Protein AF-A0A915Z6F0-F1 (afdb_monomer_lite)

pLDDT: mean 72.05, std 18.36, range [32.47, 94.12]

Secondary structure (DSSP, 8-state):
-----PPPHHHHHHHHHHHHHHHTTTTIIIIIIHHHHHHHHTT----HHHHHHHHS-----TTS-TT---GGG--TT--SHHHHHHHHHHHHHHHHHHHHHHHHHHHHHHHHHHHHHTT-------PPPPPPPPPTT-PPP---HHHHHHHHHHHHHHHHHHHHHHHHHHHT-

Foldseek 3Di:
DDPPPPDDPVRVVVVVLVVLLVVLCVCVVPPQCVVLVVCVVVVHADQQQVSCVVPPDQDPPVQAHGRDDDCVLDDPVQPDRNSRSVSSSVVSVVVSSVRSVVVSVVVVVVVVVVVVVVPDDDDDDDDDDDDFDDDDPRDGDPPDPVNVVVVVVVVVVVVVVVVVVVVVVVVVD

Radius of gyration: 21.74 Å; chains: 1; bounding box: 44×58×61 Å

Organism: NCBI:txid588596

Sequence (173 aa):
MSENTELSKEQLFVKEYLLEYYRGFAGLELEYLRDFYEAEEKNEQISLAEQEKLHLEEEKLANLPPGRFFQSYYSERCTEKRHYNMFRASIFTIKLGGNNIKSILEKIFRENLSKGAAKKDTATTIGPIRGPVLMRDGKEIPIGWEEEKKLLIELKDVRIHELEEEVELFKRK

Structure (mmCIF, N/CA/C/O backbone):
data_AF-A0A915Z6F0-F1
#
_entry.id   AF-A0A915Z6F0-F1
#
loop_
_atom_site.group_PDB
_atom_site.id
_atom_site.type_symbol
_atom_site.label_atom_id
_atom_site.label_alt_id
_atom_site.label_comp_id
_atom_site.label_asym_id
_atom_site.label_entity_id
_atom_site.label_seq_id
_atom_site.pdbx_PDB_ins_code
_atom_site.Cartn_x
_atom_site.Cartn_y
_atom_site.Cartn_z
_atom_site.occupancy
_atom_site.B_iso_or_equiv
_atom_site.auth_seq_id
_atom_site.auth_comp_id
_atom_site.auth_asym_id
_atom_site.auth_atom_id
_atom_site.pdbx_PDB_model_num
ATOM 1 N N . MET A 1 1 ? 16.644 30.272 -22.059 1.00 34.69 1 MET A N 1
ATOM 2 C CA . MET A 1 1 ? 17.063 29.169 -22.945 1.00 34.69 1 MET A CA 1
ATOM 3 C C . MET A 1 1 ? 17.021 27.908 -22.108 1.00 34.69 1 MET A C 1
ATOM 5 O O . MET A 1 1 ? 17.704 27.886 -21.095 1.00 34.69 1 MET A O 1
ATOM 9 N N . SER A 1 2 ? 16.154 26.945 -22.421 1.00 44.88 2 SER A N 1
ATOM 10 C CA . SER A 1 2 ? 16.175 25.655 -21.726 1.00 44.88 2 SER A CA 1
ATOM 11 C C . SER A 1 2 ? 17.207 24.793 -22.443 1.00 44.88 2 SER A C 1
ATOM 13 O O . SER A 1 2 ? 17.112 24.585 -23.652 1.00 44.88 2 SER A O 1
ATOM 15 N N . GLU A 1 3 ? 18.241 24.374 -21.722 1.00 46.81 3 GLU A N 1
ATOM 16 C CA . GLU A 1 3 ? 19.140 23.329 -22.196 1.00 46.81 3 GLU A CA 1
ATOM 17 C C . GLU A 1 3 ? 18.299 22.063 -22.363 1.00 46.81 3 GLU A C 1
ATOM 19 O O . GLU A 1 3 ? 17.785 21.507 -21.393 1.00 46.81 3 GLU A O 1
ATOM 24 N N . ASN A 1 4 ? 18.088 21.646 -23.610 1.00 54.16 4 ASN A N 1
ATOM 25 C CA . ASN A 1 4 ? 17.580 20.317 -23.917 1.00 54.16 4 ASN A CA 1
ATOM 26 C C . ASN A 1 4 ? 18.726 19.341 -23.640 1.00 54.16 4 ASN A C 1
ATOM 28 O O . ASN A 1 4 ? 19.490 18.985 -24.535 1.00 54.16 4 ASN A O 1
ATOM 32 N N . THR A 1 5 ? 18.907 18.972 -22.375 1.00 63.19 5 THR A N 1
ATOM 33 C CA . THR A 1 5 ? 19.814 17.888 -22.010 1.00 63.19 5 THR A CA 1
ATOM 34 C C . THR A 1 5 ? 19.183 16.592 -22.509 1.00 63.19 5 THR A C 1
ATOM 36 O O . THR A 1 5 ? 18.177 16.135 -21.962 1.00 63.19 5 THR A O 1
ATOM 39 N N . GLU A 1 6 ? 19.714 16.028 -23.595 1.00 80.56 6 GLU A N 1
ATOM 40 C CA . GLU A 1 6 ? 19.266 14.725 -24.089 1.00 80.56 6 GLU A CA 1
ATOM 41 C C . GLU A 1 6 ? 19.458 13.672 -22.991 1.00 80.56 6 GLU A C 1
ATOM 43 O O . GLU A 1 6 ? 20.555 13.494 -22.459 1.00 80.56 6 GLU A O 1
ATOM 48 N N . LEU A 1 7 ? 18.369 12.991 -22.626 1.00 78.19 7 LEU A N 1
ATOM 49 C CA . LEU A 1 7 ? 18.397 11.927 -21.626 1.00 78.19 7 LEU A CA 1
ATOM 50 C C . LEU A 1 7 ? 19.173 10.722 -22.166 1.00 78.19 7 LEU A C 1
ATOM 52 O O . LEU A 1 7 ? 18.997 10.313 -23.316 1.00 78.19 7 LEU A O 1
ATOM 56 N N . SER A 1 8 ? 19.987 10.103 -21.313 1.00 81.75 8 SER A N 1
ATOM 57 C CA . SER A 1 8 ? 20.665 8.853 -21.650 1.00 81.75 8 SER A CA 1
ATOM 58 C C . SER A 1 8 ? 19.657 7.713 -21.860 1.00 81.75 8 SER A C 1
ATOM 60 O O . SER A 1 8 ? 18.521 7.753 -21.382 1.00 81.75 8 SER A O 1
ATOM 62 N N . LYS A 1 9 ? 20.080 6.640 -22.542 1.00 73.81 9 LYS A N 1
ATOM 63 C CA . LYS A 1 9 ? 19.246 5.434 -22.723 1.00 73.81 9 LYS A CA 1
ATOM 64 C C . LYS A 1 9 ? 18.792 4.831 -21.390 1.00 73.81 9 LYS A C 1
ATOM 66 O O . LYS A 1 9 ? 17.664 4.365 -21.287 1.00 73.81 9 LYS A O 1
ATOM 71 N N . GLU A 1 10 ? 19.660 4.864 -20.382 1.00 75.31 10 GLU A N 1
ATOM 72 C CA . GLU A 1 10 ? 19.348 4.412 -19.025 1.00 75.31 10 GLU A CA 1
ATOM 73 C C . GLU A 1 10 ? 18.289 5.306 -18.371 1.00 75.31 10 GLU A C 1
ATOM 75 O O . GLU A 1 10 ? 17.304 4.808 -17.833 1.00 75.31 10 GLU A O 1
ATOM 80 N N . GLN A 1 11 ? 18.436 6.627 -18.486 1.00 75.06 11 GLN A N 1
ATOM 81 C CA . GLN A 1 11 ? 17.468 7.579 -17.944 1.00 75.06 11 GLN A CA 1
ATOM 82 C C . GLN A 1 11 ? 16.096 7.455 -18.616 1.00 75.06 11 GLN A C 1
ATOM 84 O O . GLN A 1 11 ? 15.076 7.543 -17.938 1.00 75.06 11 GLN A O 1
ATOM 89 N N . LEU A 1 12 ? 16.056 7.225 -19.932 1.00 73.62 12 LEU A N 1
ATOM 90 C CA . LEU A 1 12 ? 14.812 6.969 -20.662 1.00 73.62 12 LEU A CA 1
ATOM 91 C C . LEU A 1 12 ? 14.142 5.672 -20.191 1.00 73.62 12 LEU A C 1
ATOM 93 O O . LEU A 1 12 ? 12.946 5.687 -19.913 1.00 73.62 12 LEU A O 1
ATOM 97 N N . PHE A 1 13 ? 14.915 4.597 -20.019 1.00 78.62 13 PHE A N 1
ATOM 98 C CA . PHE A 1 13 ? 14.417 3.321 -19.499 1.00 78.62 13 PHE A CA 1
ATOM 99 C C . PHE A 1 13 ? 13.824 3.469 -18.090 1.00 78.62 13 PHE A C 1
ATOM 101 O O . PHE A 1 13 ? 12.687 3.075 -17.851 1.00 78.62 13 PHE A O 1
ATOM 108 N N . VAL A 1 14 ? 14.549 4.096 -17.157 1.00 80.81 14 VAL A N 1
ATOM 109 C CA . VAL A 1 14 ? 14.061 4.315 -15.782 1.00 80.81 14 VAL A CA 1
ATOM 110 C C . VAL A 1 14 ? 12.821 5.214 -15.768 1.00 80.81 14 VAL A C 1
ATOM 112 O O . VAL A 1 14 ? 11.872 4.950 -15.029 1.00 80.81 14 VAL A O 1
ATOM 115 N N . LYS A 1 15 ? 12.792 6.259 -16.605 1.00 79.44 15 LYS A N 1
ATOM 116 C CA . LYS A 1 15 ? 11.655 7.184 -16.709 1.00 79.44 15 LYS A CA 1
ATOM 117 C C . LYS A 1 15 ? 10.356 6.465 -17.076 1.00 79.44 15 LYS A C 1
ATOM 119 O O . LYS A 1 15 ? 9.314 6.817 -16.527 1.00 79.44 15 LYS A O 1
ATOM 124 N N . GLU A 1 16 ? 10.397 5.482 -17.974 1.00 79.00 16 GLU A N 1
ATOM 125 C CA . GLU A 1 16 ? 9.210 4.710 -18.365 1.00 79.00 16 GLU A CA 1
ATOM 126 C C . GLU A 1 16 ? 8.594 3.971 -17.170 1.00 79.00 16 GLU A C 1
ATOM 128 O O . GLU A 1 16 ? 7.392 4.096 -16.925 1.00 79.00 16 GLU A O 1
ATOM 133 N N . TYR A 1 17 ? 9.415 3.293 -16.367 1.00 84.12 17 TYR A N 1
ATOM 134 C CA . TYR A 1 17 ? 8.939 2.572 -15.185 1.00 84.12 17 TYR A CA 1
ATOM 135 C C . TYR A 1 17 ? 8.521 3.492 -14.038 1.00 84.12 17 TYR A C 1
ATOM 137 O O . TYR A 1 17 ? 7.556 3.193 -13.341 1.00 84.12 17 TYR A O 1
ATOM 145 N N . LEU A 1 18 ? 9.178 4.641 -13.858 1.00 82.31 18 LEU A N 1
ATOM 146 C CA . LEU A 1 18 ? 8.718 5.644 -12.891 1.00 82.31 18 LEU A CA 1
ATOM 147 C C . LEU A 1 18 ? 7.339 6.196 -13.270 1.00 82.31 18 LEU A C 1
ATOM 149 O O . LEU A 1 18 ? 6.483 6.365 -12.404 1.00 82.31 18 LEU A O 1
ATOM 153 N N . LEU A 1 19 ? 7.088 6.445 -14.559 1.00 76.38 19 LEU A N 1
ATOM 154 C CA . LEU A 1 19 ? 5.763 6.857 -15.028 1.00 76.38 19 LEU A CA 1
ATOM 155 C C . LEU A 1 19 ? 4.710 5.772 -14.783 1.00 76.38 19 LEU A C 1
ATOM 157 O O . LEU A 1 19 ? 3.591 6.097 -14.393 1.00 76.38 19 LEU A O 1
ATOM 161 N N . GLU A 1 20 ? 5.053 4.502 -14.997 1.00 81.31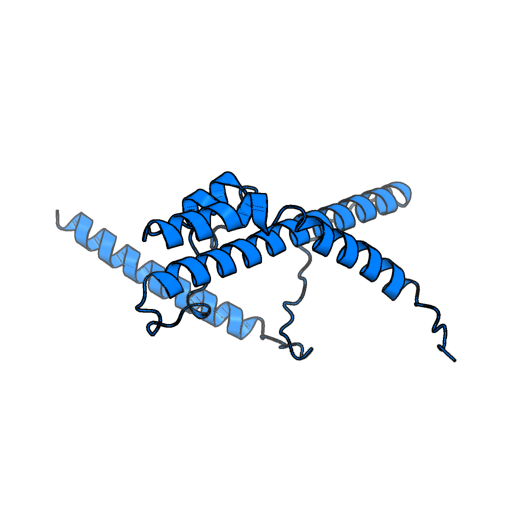 20 GLU A N 1
ATOM 162 C CA . GLU A 1 20 ? 4.181 3.366 -14.679 1.00 81.31 20 GLU A CA 1
ATOM 163 C C . GLU A 1 20 ? 3.883 3.288 -13.174 1.00 81.31 20 GLU A C 1
ATOM 165 O O . GLU A 1 20 ? 2.720 3.175 -12.794 1.00 81.31 20 GLU A O 1
ATOM 170 N N . TYR A 1 21 ? 4.896 3.480 -12.323 1.00 87.94 21 TYR A N 1
ATOM 171 C CA . TYR A 1 21 ? 4.738 3.524 -10.868 1.00 87.94 21 TYR A CA 1
ATOM 172 C C . TYR A 1 21 ? 3.747 4.610 -10.433 1.00 87.94 21 TYR A C 1
ATOM 174 O O . TYR A 1 21 ? 2.809 4.323 -9.693 1.00 87.94 21 TYR A O 1
ATOM 182 N N . TYR A 1 22 ? 3.902 5.845 -10.925 1.00 80.81 22 TYR A N 1
ATOM 183 C CA . TYR A 1 22 ? 2.985 6.936 -10.580 1.00 80.81 22 TYR A CA 1
ATOM 184 C C . TYR A 1 22 ? 1.572 6.718 -11.133 1.00 80.81 22 TYR A C 1
ATOM 186 O O . TYR A 1 22 ? 0.595 7.051 -10.464 1.00 80.81 22 TYR A O 1
ATOM 194 N N . ARG A 1 23 ? 1.439 6.129 -12.329 1.00 79.56 23 ARG A N 1
ATOM 195 C CA . ARG A 1 23 ? 0.131 5.762 -12.899 1.00 79.56 23 ARG A CA 1
ATOM 196 C C . ARG A 1 23 ? -0.585 4.689 -12.086 1.00 79.56 23 ARG A C 1
ATOM 198 O O . ARG A 1 23 ? -1.810 4.698 -12.063 1.00 79.56 23 ARG A O 1
ATOM 205 N N . GLY A 1 24 ? 0.151 3.829 -11.387 1.00 81.88 24 GLY A N 1
ATOM 206 C CA . GLY A 1 24 ? -0.411 2.846 -10.459 1.00 81.88 24 GLY A CA 1
ATOM 207 C C . GLY A 1 24 ? -1.152 3.452 -9.258 1.00 81.88 24 GLY A C 1
ATOM 208 O O . GLY A 1 24 ? -1.793 2.720 -8.517 1.00 81.88 24 GLY A O 1
ATOM 209 N N . PHE A 1 25 ? -1.097 4.775 -9.058 1.00 81.44 25 PHE A N 1
ATOM 210 C CA . PHE A 1 25 ? -1.904 5.495 -8.063 1.00 81.44 25 PHE A CA 1
ATOM 211 C C . PHE A 1 25 ? -3.138 6.185 -8.666 1.00 81.44 25 PHE A C 1
ATOM 213 O O . PHE A 1 25 ? -3.776 7.004 -8.002 1.00 81.44 25 PHE A O 1
ATOM 220 N N . ALA A 1 26 ? -3.488 5.907 -9.926 1.00 80.00 26 ALA A N 1
ATOM 221 C CA . ALA A 1 26 ? -4.755 6.371 -10.480 1.00 80.00 26 ALA A CA 1
ATOM 222 C C . ALA A 1 26 ? -5.915 5.906 -9.583 1.00 80.00 26 ALA A C 1
ATOM 224 O O . ALA A 1 26 ? -5.930 4.766 -9.129 1.00 80.00 26 ALA A O 1
ATOM 225 N N . GLY A 1 27 ? -6.846 6.815 -9.287 1.00 80.31 27 GLY A N 1
ATOM 226 C CA . GLY A 1 27 ? -7.963 6.530 -8.385 1.00 80.31 27 GLY A CA 1
ATOM 227 C C . GLY A 1 27 ? -7.640 6.637 -6.891 1.00 80.31 27 GLY A C 1
ATOM 228 O O . GLY A 1 27 ? -8.554 6.464 -6.097 1.00 80.31 27 GLY A O 1
ATOM 229 N N . LEU A 1 28 ? -6.409 6.995 -6.485 1.00 81.19 28 LEU A N 1
ATOM 230 C CA . LEU A 1 28 ? -5.979 6.954 -5.076 1.00 81.19 28 LEU A CA 1
ATOM 231 C C . LEU A 1 28 ? -6.968 7.570 -4.082 1.00 81.19 28 LEU A C 1
ATOM 233 O O . LEU A 1 28 ? -7.343 6.935 -3.101 1.00 81.19 28 LEU A O 1
ATOM 237 N N . GLU A 1 29 ? -7.393 8.802 -4.338 1.00 79.56 29 GLU A N 1
ATOM 238 C CA . GLU A 1 29 ? -8.297 9.515 -3.440 1.00 79.56 29 GLU A CA 1
ATOM 239 C C . GLU A 1 29 ? -9.680 8.852 -3.358 1.00 79.56 29 GLU A C 1
ATOM 241 O O . GLU A 1 29 ? -10.206 8.646 -2.267 1.00 79.56 29 GLU A O 1
ATOM 246 N N . LEU A 1 30 ? -10.265 8.508 -4.507 1.00 75.25 30 LEU A N 1
ATOM 247 C CA . LEU A 1 30 ? -11.662 8.082 -4.601 1.00 75.25 30 LEU A CA 1
ATOM 248 C C . LEU A 1 30 ? -11.861 6.591 -4.331 1.00 75.25 30 LEU A C 1
ATOM 250 O O . LEU A 1 30 ? -12.878 6.221 -3.754 1.00 75.25 30 LEU A O 1
ATOM 254 N N . GLU A 1 31 ? -10.923 5.754 -4.762 1.00 76.56 31 GLU A N 1
ATOM 255 C CA . GLU A 1 31 ? -11.039 4.295 -4.704 1.00 76.56 31 GLU A CA 1
ATOM 256 C C . GLU A 1 31 ? -10.404 3.710 -3.446 1.00 76.56 31 GLU A C 1
ATOM 258 O O . GLU A 1 31 ? -10.860 2.670 -2.986 1.00 76.56 31 GLU A O 1
ATOM 263 N N . TYR A 1 32 ? -9.376 4.363 -2.886 1.00 80.69 32 TYR A N 1
ATOM 264 C CA . TYR A 1 32 ? -8.607 3.799 -1.773 1.00 80.69 32 TYR A CA 1
ATOM 265 C C . TYR A 1 32 ? -8.643 4.642 -0.495 1.00 80.69 32 TYR A C 1
ATOM 267 O O . TYR A 1 32 ? -8.681 4.093 0.601 1.00 80.69 32 TYR A O 1
ATOM 275 N N . LEU A 1 33 ? -8.599 5.978 -0.595 1.00 87.88 33 LEU A N 1
ATOM 276 C CA . LEU A 1 33 ? -8.551 6.851 0.590 1.00 87.88 33 LEU A CA 1
ATOM 277 C C . LEU A 1 33 ? -9.932 7.302 1.081 1.00 87.88 33 LEU A C 1
ATOM 279 O O . LEU A 1 33 ? -10.061 7.688 2.244 1.00 87.88 33 LEU A O 1
ATOM 283 N N . ARG A 1 34 ? -10.963 7.214 0.234 1.00 87.81 34 ARG A N 1
ATOM 284 C CA . ARG A 1 34 ? -12.346 7.596 0.551 1.00 87.81 34 ARG A CA 1
ATOM 285 C C . ARG A 1 34 ? -12.849 6.932 1.835 1.00 87.81 34 ARG A C 1
ATOM 287 O O . ARG A 1 34 ? -13.361 7.629 2.708 1.00 87.81 34 ARG A O 1
ATOM 294 N N . ASP A 1 35 ? -12.623 5.631 1.991 1.00 88.38 35 ASP A N 1
ATOM 295 C CA . ASP A 1 35 ? -13.037 4.871 3.176 1.00 88.38 35 ASP A CA 1
ATOM 296 C C . ASP A 1 35 ? -12.376 5.385 4.463 1.00 88.38 35 ASP A C 1
ATOM 298 O O . ASP A 1 35 ? -13.005 5.430 5.522 1.00 88.38 35 ASP A O 1
ATOM 302 N N . PHE A 1 36 ? -11.116 5.824 4.382 1.00 89.38 36 PHE A N 1
ATOM 303 C CA . PHE A 1 36 ? -10.409 6.413 5.519 1.00 89.38 36 PHE A CA 1
ATOM 304 C C . PHE A 1 36 ? -11.002 7.773 5.907 1.00 89.38 36 PHE A 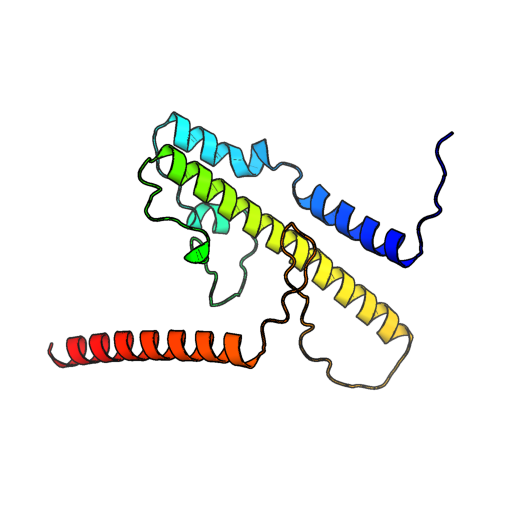C 1
ATOM 306 O O . PHE A 1 36 ? -11.102 8.065 7.098 1.00 89.38 36 PHE A O 1
ATOM 313 N N . TYR A 1 37 ? -11.416 8.591 4.932 1.00 88.62 37 TYR A N 1
ATOM 314 C CA . TYR A 1 37 ? -12.092 9.866 5.199 1.00 88.62 37 TYR A CA 1
ATOM 315 C C . TYR A 1 37 ? -13.463 9.650 5.836 1.00 88.62 37 TYR A C 1
ATOM 317 O O . TYR A 1 37 ? -13.774 10.276 6.845 1.00 88.62 37 TYR A O 1
ATOM 325 N N . GLU A 1 38 ? -14.255 8.721 5.303 1.00 90.06 38 GLU A N 1
ATOM 326 C CA . GLU A 1 38 ? -15.582 8.423 5.841 1.00 90.06 38 GLU A CA 1
ATOM 327 C C . GLU A 1 38 ? -15.516 7.823 7.249 1.00 90.06 38 GLU A C 1
ATOM 329 O O . GLU A 1 38 ? -16.340 8.159 8.101 1.00 90.06 38 GLU A O 1
ATOM 334 N N . ALA A 1 39 ? -14.527 6.965 7.518 1.00 88.00 39 ALA A N 1
ATOM 335 C CA . ALA A 1 39 ? -14.279 6.454 8.861 1.00 88.00 39 ALA A CA 1
ATOM 336 C C . ALA A 1 39 ? -13.914 7.589 9.827 1.00 88.00 39 ALA A C 1
ATOM 338 O O . ALA A 1 39 ? -14.385 7.609 10.961 1.00 88.00 39 ALA A O 1
ATOM 339 N N . GLU A 1 40 ? -13.114 8.560 9.388 1.00 87.69 40 GLU A N 1
ATOM 340 C CA . GLU A 1 40 ? -12.760 9.713 10.212 1.00 87.69 40 GLU A CA 1
ATOM 341 C C . GLU A 1 40 ? -13.974 10.605 10.514 1.00 87.69 40 GLU A C 1
ATOM 343 O O . GLU A 1 40 ? -14.202 10.956 11.672 1.00 87.69 40 GLU A O 1
ATOM 348 N N . GLU A 1 41 ? -14.802 10.906 9.510 1.00 89.62 41 GLU A N 1
ATOM 349 C CA . GLU A 1 41 ? -16.039 11.686 9.669 1.00 89.62 41 GLU A CA 1
ATOM 350 C C . GLU A 1 41 ? -17.031 11.024 10.633 1.00 89.62 41 GLU A C 1
ATOM 352 O O . GLU A 1 41 ? -17.673 11.699 11.440 1.00 89.62 41 GLU A O 1
ATOM 357 N N . LYS A 1 42 ? -17.127 9.691 10.589 1.00 91.50 42 LYS A N 1
ATOM 358 C CA . LYS A 1 42 ? -17.972 8.895 11.492 1.00 91.50 42 LYS A CA 1
ATOM 359 C C . LYS A 1 42 ? -17.325 8.652 12.855 1.00 91.50 42 LYS A C 1
ATOM 361 O O . LYS A 1 42 ? -17.948 8.043 13.724 1.00 91.50 42 LYS A O 1
ATOM 366 N N . ASN A 1 43 ? -16.095 9.127 13.063 1.00 86.12 43 ASN A N 1
ATOM 367 C CA . ASN A 1 43 ? -15.277 8.808 14.224 1.00 86.12 43 ASN A CA 1
ATOM 368 C C . ASN A 1 43 ? -15.257 7.288 14.463 1.00 86.12 43 ASN A C 1
ATOM 370 O O . ASN A 1 43 ? -15.601 6.799 15.539 1.00 86.12 43 ASN A O 1
ATOM 374 N N . GLU A 1 44 ? -14.837 6.528 13.458 1.00 89.00 44 GLU A N 1
ATOM 375 C CA . GLU A 1 44 ? -14.662 5.074 13.427 1.00 89.00 44 GLU A CA 1
ATOM 376 C C . GLU A 1 44 ? -13.181 4.724 13.236 1.00 89.00 44 GLU A C 1
ATOM 378 O O . GLU A 1 44 ? -12.377 5.550 12.813 1.00 89.00 44 GLU A O 1
ATOM 383 N N . GLN A 1 45 ? -12.776 3.519 13.638 1.00 86.56 45 GLN A N 1
ATOM 384 C CA . GLN A 1 45 ? -11.422 3.028 13.376 1.00 86.56 45 GLN A CA 1
ATOM 385 C C . GLN A 1 45 ? -11.472 2.040 12.225 1.00 86.56 45 GLN A C 1
ATOM 387 O O . GLN A 1 45 ? -12.083 0.979 12.343 1.00 86.56 45 GLN A O 1
ATOM 392 N N . ILE A 1 46 ? -10.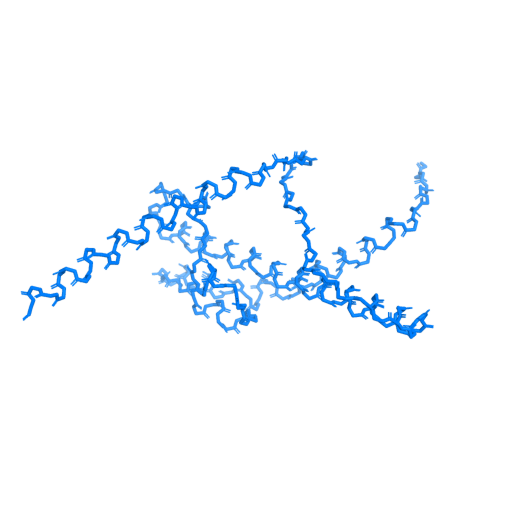784 2.364 11.138 1.00 86.94 46 ILE A N 1
ATOM 393 C CA . ILE A 1 46 ? -10.731 1.485 9.975 1.00 86.94 46 ILE A CA 1
ATOM 394 C C . ILE A 1 46 ? -9.746 0.341 10.205 1.00 86.94 46 ILE A C 1
ATOM 396 O O . ILE A 1 46 ? -8.658 0.533 10.760 1.00 86.94 46 ILE A O 1
ATOM 400 N N . SER A 1 47 ? -10.110 -0.867 9.779 1.00 90.69 47 SER A N 1
ATOM 401 C CA . SER A 1 47 ? -9.206 -2.016 9.800 1.00 90.69 47 SER A CA 1
ATOM 402 C C . SER A 1 47 ? -8.259 -1.956 8.608 1.00 90.69 47 SER A C 1
ATOM 404 O O . SER A 1 47 ? -8.678 -2.150 7.470 1.00 90.69 47 SER A O 1
ATOM 406 N N . LEU A 1 48 ? -6.967 -1.747 8.876 1.00 91.44 48 LEU A N 1
ATOM 407 C CA . LEU A 1 48 ? -5.944 -1.784 7.831 1.00 91.44 48 LEU A CA 1
ATOM 408 C C . LEU A 1 48 ? -5.913 -3.150 7.123 1.00 91.44 48 LEU A C 1
ATOM 410 O O . LEU A 1 48 ? -5.779 -3.205 5.910 1.00 91.44 48 LEU A O 1
ATOM 414 N N . ALA A 1 49 ? -6.090 -4.247 7.866 1.00 92.19 49 ALA A N 1
ATOM 415 C CA . ALA A 1 49 ? -6.079 -5.590 7.290 1.00 92.19 49 ALA A CA 1
ATOM 416 C C . ALA A 1 49 ? -7.199 -5.806 6.266 1.00 92.19 49 ALA A C 1
ATOM 418 O O . ALA A 1 49 ? -6.972 -6.454 5.251 1.00 92.19 49 ALA A O 1
ATOM 419 N N . GLU A 1 50 ? -8.395 -5.275 6.523 1.00 92.31 50 GLU A N 1
ATOM 420 C CA . GLU A 1 50 ? -9.521 -5.432 5.596 1.00 92.31 50 GLU A CA 1
ATOM 421 C C . GLU A 1 50 ? -9.337 -4.569 4.348 1.00 92.31 50 GLU A C 1
ATOM 423 O O . GLU A 1 50 ? -9.555 -5.050 3.242 1.00 92.31 50 GLU A O 1
ATOM 428 N N . GLN A 1 51 ? -8.836 -3.344 4.512 1.00 91.06 51 GLN A N 1
ATOM 429 C CA . GLN A 1 51 ? -8.507 -2.464 3.388 1.00 91.06 51 GLN A CA 1
ATOM 430 C C . GLN A 1 51 ? -7.438 -3.079 2.479 1.00 91.06 51 GLN A C 1
ATOM 432 O O . GLN A 1 51 ? -7.584 -3.105 1.259 1.00 91.06 51 GLN A O 1
ATOM 437 N N . GLU A 1 52 ? -6.387 -3.648 3.071 1.00 91.75 52 GLU A N 1
ATOM 438 C CA . GLU A 1 52 ? -5.338 -4.330 2.315 1.00 91.75 52 GLU A CA 1
ATOM 439 C C . GLU A 1 52 ? -5.875 -5.559 1.569 1.00 91.75 52 GLU A C 1
ATOM 441 O O . GLU A 1 52 ? -5.559 -5.728 0.400 1.00 91.75 52 GLU A O 1
ATOM 446 N N . LYS A 1 53 ? -6.734 -6.383 2.183 1.00 90.69 53 LYS A N 1
ATOM 447 C CA . LYS A 1 53 ? -7.348 -7.534 1.492 1.00 90.69 53 LYS A CA 1
ATOM 448 C C . LYS A 1 53 ? -8.270 -7.129 0.343 1.00 90.69 53 LYS A C 1
ATOM 450 O O . LYS A 1 53 ? -8.408 -7.891 -0.609 1.00 90.69 53 LYS A O 1
ATOM 455 N N . LEU A 1 54 ? -8.954 -5.992 0.468 1.00 89.38 54 LEU A N 1
ATOM 456 C CA . LEU A 1 54 ? -9.939 -5.553 -0.516 1.00 89.38 54 LEU A CA 1
ATOM 457 C C . LEU A 1 54 ? -9.278 -4.953 -1.763 1.00 89.38 54 LEU A C 1
ATOM 459 O O . LEU A 1 54 ? -9.768 -5.158 -2.871 1.00 89.38 54 LEU A O 1
ATOM 463 N N . HIS A 1 55 ? -8.172 -4.228 -1.580 1.00 86.81 55 HIS A N 1
ATOM 464 C CA . HIS A 1 55 ? -7.566 -3.426 -2.644 1.00 86.81 55 HIS A CA 1
ATOM 465 C C . HIS A 1 55 ? -6.175 -3.885 -3.082 1.00 86.81 55 HIS A C 1
ATOM 467 O O . HIS A 1 55 ? -5.747 -3.539 -4.182 1.00 86.81 55 HIS A O 1
ATOM 473 N N . LEU A 1 56 ? -5.441 -4.623 -2.247 1.00 87.94 56 LEU A N 1
ATOM 474 C CA . LEU A 1 56 ? -4.093 -5.074 -2.574 1.00 87.94 56 LEU A CA 1
ATOM 475 C C . LEU A 1 56 ? -4.112 -6.540 -3.003 1.00 87.94 56 LEU A C 1
ATOM 477 O O . LEU A 1 56 ? -4.841 -7.366 -2.459 1.00 87.94 56 LEU A O 1
ATOM 481 N N . GLU A 1 57 ? -3.260 -6.875 -3.972 1.00 81.56 57 GLU A N 1
ATOM 482 C CA . GLU A 1 57 ? -2.949 -8.270 -4.269 1.00 81.56 57 GLU A CA 1
ATOM 483 C C . GLU A 1 57 ? -2.431 -8.978 -3.017 1.00 81.56 57 GLU A C 1
ATOM 485 O O . GLU A 1 57 ? -1.630 -8.422 -2.263 1.00 81.56 57 GLU A O 1
ATOM 490 N N . GLU A 1 58 ? -2.843 -10.233 -2.837 1.00 73.12 58 GLU A N 1
ATOM 491 C CA . GLU A 1 58 ? -2.349 -11.060 -1.746 1.00 73.12 58 GLU A CA 1
ATOM 492 C C . GLU A 1 58 ? -0.841 -11.279 -1.902 1.00 73.12 58 GLU A C 1
ATOM 494 O O . GLU A 1 58 ? -0.356 -12.031 -2.757 1.00 73.12 58 GLU A O 1
ATOM 499 N N . GLU A 1 59 ? -0.080 -10.598 -1.056 1.00 67.62 59 GLU A N 1
ATOM 500 C CA . GLU A 1 59 ? 1.360 -10.718 -1.043 1.00 67.62 59 GLU A CA 1
ATOM 501 C C . GLU A 1 59 ? 1.772 -11.861 -0.112 1.00 67.62 59 GLU A C 1
ATOM 503 O O . GLU A 1 59 ? 1.529 -11.841 1.094 1.00 67.62 59 GLU A O 1
ATOM 508 N N . LYS A 1 60 ? 2.440 -12.883 -0.662 1.00 65.81 60 LYS A N 1
ATOM 509 C CA . LYS A 1 60 ? 2.957 -14.032 0.108 1.00 65.81 60 LYS A CA 1
ATOM 510 C C . LYS A 1 60 ? 4.254 -13.699 0.853 1.00 65.81 60 LYS A C 1
ATOM 512 O O . LYS A 1 60 ? 5.154 -14.531 0.969 1.00 65.81 60 LYS A O 1
ATOM 517 N N . LEU A 1 61 ? 4.371 -12.470 1.341 1.00 65.44 61 LEU A N 1
ATOM 518 C CA . LEU A 1 61 ? 5.451 -12.047 2.215 1.00 65.44 61 LEU A CA 1
ATOM 519 C C . LEU A 1 61 ? 5.076 -12.449 3.639 1.00 65.44 61 LEU A C 1
ATOM 521 O O . LEU A 1 61 ? 4.317 -11.763 4.317 1.00 65.44 61 LEU A O 1
ATOM 525 N N . ALA A 1 62 ? 5.629 -13.578 4.092 1.00 57.50 62 ALA A N 1
ATOM 526 C CA . ALA A 1 62 ? 5.314 -14.191 5.388 1.00 57.50 62 ALA A CA 1
ATOM 527 C C . ALA A 1 62 ? 5.391 -13.217 6.585 1.00 57.50 62 ALA A C 1
ATOM 529 O O . ALA A 1 62 ? 4.701 -13.411 7.581 1.00 57.50 62 ALA A O 1
ATOM 530 N N . ASN A 1 63 ? 6.197 -12.156 6.472 1.00 64.38 63 ASN A N 1
ATOM 531 C CA . ASN A 1 63 ? 6.443 -11.187 7.540 1.00 64.38 63 ASN A CA 1
ATOM 532 C C . ASN A 1 63 ? 5.610 -9.893 7.429 1.00 64.38 63 ASN A C 1
ATOM 534 O O . ASN A 1 63 ? 5.673 -9.061 8.330 1.00 64.38 63 ASN A O 1
ATOM 538 N N . LEU A 1 64 ? 4.832 -9.708 6.357 1.00 76.56 64 LEU A N 1
ATOM 539 C CA . LEU A 1 64 ? 3.986 -8.528 6.125 1.00 76.56 64 LEU A CA 1
ATOM 540 C C . LEU A 1 64 ? 2.551 -8.928 5.725 1.00 76.56 64 LEU A C 1
ATOM 542 O O . LEU A 1 64 ? 2.055 -8.479 4.693 1.00 76.56 64 LEU A O 1
ATOM 546 N N . PRO A 1 65 ? 1.848 -9.755 6.524 1.00 84.12 65 PRO A N 1
ATOM 547 C CA . PRO A 1 65 ? 0.461 -10.093 6.226 1.00 84.12 65 PRO A CA 1
ATOM 548 C C . PRO A 1 65 ? -0.461 -8.865 6.363 1.00 84.12 65 PRO A C 1
ATOM 550 O O . PRO A 1 65 ? -0.053 -7.833 6.921 1.00 84.12 65 PRO A O 1
ATOM 553 N N . PRO A 1 66 ? -1.729 -8.982 5.925 1.00 88.81 66 PRO A N 1
ATOM 554 C CA . PRO A 1 66 ? -2.692 -7.900 6.029 1.00 88.81 66 PRO A CA 1
ATOM 555 C C . PRO A 1 66 ? -2.770 -7.270 7.429 1.00 88.81 66 PRO A C 1
ATOM 557 O O . PRO A 1 66 ? -2.917 -7.962 8.437 1.00 88.81 66 PRO A O 1
ATOM 560 N N . GLY A 1 67 ? -2.659 -5.943 7.498 1.00 88.12 67 GLY A N 1
ATOM 561 C CA . GLY A 1 67 ? -2.712 -5.143 8.724 1.00 88.12 67 GLY A CA 1
ATOM 562 C C . GLY A 1 67 ? -1.414 -5.086 9.530 1.00 88.12 67 GLY A C 1
ATOM 563 O O . GLY A 1 67 ? -1.365 -4.372 10.533 1.00 88.12 67 GLY A O 1
ATOM 564 N N . ARG A 1 68 ? -0.363 -5.807 9.120 1.00 87.56 68 ARG A N 1
ATOM 565 C CA . ARG A 1 68 ? 0.962 -5.745 9.752 1.00 87.56 68 ARG A CA 1
ATOM 566 C C . ARG A 1 68 ? 1.887 -4.793 9.013 1.00 87.56 68 ARG A C 1
ATOM 568 O O . ARG A 1 68 ? 1.883 -4.720 7.791 1.00 87.56 68 ARG A O 1
ATOM 575 N N . PHE A 1 69 ? 2.718 -4.092 9.763 1.00 86.12 69 PHE A N 1
ATOM 576 C CA . PHE A 1 69 ? 3.750 -3.193 9.262 1.00 86.12 69 PHE A CA 1
ATOM 577 C C . PHE A 1 69 ? 4.898 -3.165 10.270 1.00 86.12 69 PHE A C 1
ATOM 579 O O . PHE A 1 69 ? 4.741 -3.615 11.407 1.00 86.12 69 PHE A O 1
ATOM 586 N N . PHE A 1 70 ? 6.062 -2.669 9.856 1.00 82.69 70 PHE A N 1
ATOM 587 C CA . PHE A 1 70 ? 7.222 -2.613 10.737 1.00 82.69 70 PHE A CA 1
ATOM 588 C C . PHE A 1 70 ? 6.967 -1.682 11.924 1.00 82.69 70 PHE A C 1
ATOM 590 O O . PHE A 1 70 ? 6.505 -0.553 11.751 1.00 82.69 70 PHE A O 1
ATOM 597 N N . GLN A 1 71 ? 7.325 -2.137 13.127 1.00 77.00 71 GLN A N 1
ATOM 598 C CA . GLN A 1 71 ? 7.153 -1.361 14.359 1.00 77.00 71 GLN A CA 1
ATOM 599 C C . GLN A 1 71 ? 7.889 -0.014 14.298 1.00 77.00 71 GLN A C 1
ATOM 601 O O . GLN A 1 71 ? 7.427 0.965 14.873 1.00 77.00 71 GLN A O 1
ATOM 606 N N . SER A 1 72 ? 8.990 0.060 13.541 1.00 80.94 72 SER A N 1
ATOM 607 C CA . SER A 1 72 ? 9.763 1.286 13.316 1.00 80.94 72 SER A CA 1
ATOM 608 C C . SER A 1 72 ? 8.985 2.403 12.611 1.00 80.94 72 SER A C 1
ATOM 610 O O . SER A 1 72 ? 9.421 3.550 12.647 1.00 80.94 72 SER A O 1
ATOM 612 N N . TYR A 1 73 ? 7.841 2.107 11.984 1.00 76.75 73 TYR A N 1
ATOM 613 C CA . TYR A 1 73 ? 6.977 3.123 11.374 1.00 76.75 73 TYR A CA 1
ATOM 614 C C . TYR A 1 73 ? 6.085 3.821 12.398 1.00 76.75 73 TYR A C 1
ATOM 616 O O . TYR A 1 73 ? 5.552 4.893 12.120 1.00 76.75 73 TYR A O 1
ATOM 624 N N . TYR A 1 74 ? 5.908 3.217 13.571 1.00 71.88 74 TYR A N 1
ATOM 625 C CA . TYR A 1 74 ? 4.967 3.661 14.581 1.00 71.88 74 TYR A CA 1
ATOM 626 C C . TYR A 1 74 ? 5.685 4.253 15.793 1.00 71.88 74 TYR A C 1
ATOM 628 O O . TYR A 1 74 ? 6.715 3.762 16.246 1.00 71.88 74 TYR A O 1
ATOM 636 N N . SER A 1 75 ? 5.096 5.307 16.353 1.00 73.31 75 SER A N 1
ATOM 637 C CA . SER A 1 75 ? 5.490 5.854 17.646 1.00 73.31 75 SER A CA 1
ATOM 638 C C . SER A 1 75 ? 4.340 5.685 18.625 1.00 73.31 75 SER A C 1
ATOM 640 O O . SER 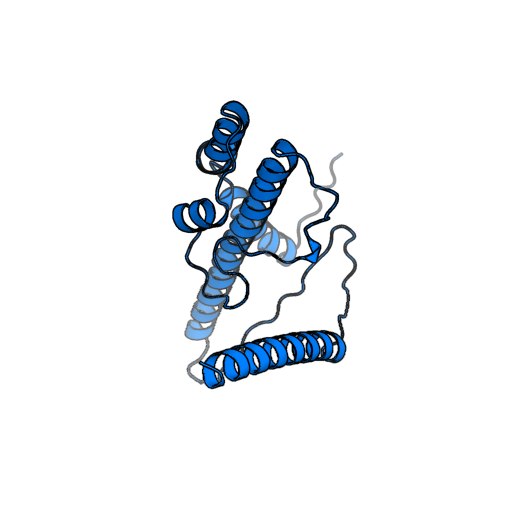A 1 75 ? 3.207 6.048 18.316 1.00 73.31 75 SER A O 1
ATOM 642 N N . GLU A 1 76 ? 4.643 5.239 19.845 1.00 69.50 76 GLU A N 1
ATOM 643 C CA . GLU A 1 76 ? 3.682 5.160 20.957 1.00 69.50 76 GLU A CA 1
ATOM 644 C C . GLU A 1 76 ? 3.027 6.510 21.297 1.00 69.50 76 GLU A C 1
ATOM 646 O O . GLU A 1 76 ? 2.006 6.561 21.974 1.00 69.50 76 GLU A O 1
ATOM 651 N N . ARG A 1 77 ? 3.577 7.619 20.785 1.00 67.62 77 ARG A N 1
ATOM 652 C CA . ARG A 1 77 ? 3.023 8.972 20.924 1.00 67.62 77 ARG A CA 1
ATOM 653 C C . ARG A 1 77 ? 1.735 9.196 20.120 1.00 67.62 77 ARG A C 1
ATOM 655 O O . ARG A 1 77 ? 1.114 10.245 20.254 1.00 67.62 77 ARG A O 1
ATOM 662 N N . CYS A 1 78 ? 1.341 8.250 19.270 1.00 65.94 78 CYS A N 1
ATOM 663 C CA . CYS A 1 78 ? 0.138 8.331 18.450 1.00 65.94 78 CYS A CA 1
ATOM 664 C C . CYS A 1 78 ? -1.097 7.875 19.250 1.00 65.94 78 CYS A C 1
ATOM 666 O O . CYS A 1 78 ? -1.536 6.734 19.150 1.00 65.94 78 CYS A O 1
ATOM 668 N N . THR A 1 79 ? -1.635 8.758 20.092 1.00 68.38 79 THR A N 1
ATOM 669 C CA . THR A 1 79 ? -2.731 8.422 21.022 1.00 68.38 79 THR A CA 1
ATOM 670 C C . THR A 1 79 ? -4.119 8.826 20.521 1.00 68.38 79 THR A C 1
ATOM 672 O O . THR A 1 79 ? -5.123 8.320 21.019 1.00 68.38 79 THR A O 1
ATOM 675 N N . GLU A 1 80 ? -4.202 9.718 19.531 1.00 79.31 80 GLU A N 1
ATOM 676 C CA . GLU A 1 80 ? -5.478 10.201 18.999 1.00 79.31 80 GLU A CA 1
ATOM 677 C C . GLU A 1 80 ? -5.992 9.331 17.850 1.00 79.31 80 GLU A C 1
ATOM 679 O O . GLU A 1 80 ? -5.248 8.909 16.961 1.00 79.31 80 GLU A O 1
ATOM 684 N N . LYS A 1 81 ? -7.310 9.126 17.824 1.00 77.00 81 LYS A N 1
ATOM 685 C CA . LYS A 1 81 ? -7.985 8.299 16.819 1.00 77.00 81 LYS A CA 1
ATOM 686 C C . LYS A 1 81 ? -7.832 8.827 15.389 1.00 77.00 81 LYS A C 1
ATOM 688 O O . LYS A 1 81 ? -7.614 8.035 14.476 1.00 77.00 81 LYS A O 1
ATOM 693 N N . ARG A 1 82 ? -7.831 10.150 15.219 1.00 80.06 82 ARG A N 1
ATOM 694 C CA . ARG A 1 82 ? -7.522 10.792 13.939 1.00 80.06 82 ARG A CA 1
ATOM 695 C C . ARG A 1 82 ? -6.154 10.391 13.410 1.00 80.06 82 ARG A C 1
ATOM 697 O O . ARG A 1 82 ? -6.000 9.976 12.263 1.00 80.06 82 ARG A O 1
ATOM 704 N N . HIS A 1 83 ? -5.144 10.498 14.271 1.00 84.88 83 HIS A N 1
ATOM 705 C CA . HIS A 1 83 ? -3.773 10.161 13.911 1.00 84.88 83 HIS A CA 1
ATOM 706 C C . HIS A 1 83 ? -3.637 8.675 13.565 1.00 84.88 83 HIS A C 1
ATOM 708 O O . HIS A 1 83 ? -2.905 8.333 12.641 1.00 84.88 83 HIS A O 1
ATOM 714 N N . TYR A 1 84 ? -4.405 7.809 14.228 1.00 84.06 84 TYR A N 1
ATOM 715 C CA . TYR A 1 84 ? -4.466 6.385 13.917 1.00 84.06 84 TYR A CA 1
ATOM 716 C C . TYR A 1 84 ? -4.979 6.102 12.495 1.00 84.06 84 TYR A C 1
ATOM 718 O O . TYR A 1 84 ? -4.326 5.367 11.751 1.00 84.06 84 TYR A O 1
ATOM 726 N N . ASN A 1 85 ? -6.105 6.698 12.086 1.00 88.06 85 ASN A N 1
ATOM 727 C CA . ASN A 1 85 ? -6.648 6.506 10.736 1.00 88.06 85 ASN A CA 1
ATOM 728 C C . ASN A 1 85 ? -5.720 7.098 9.664 1.00 88.06 85 ASN A C 1
ATOM 730 O O . ASN A 1 85 ? -5.433 6.434 8.667 1.00 88.06 85 ASN A O 1
ATOM 734 N N . MET A 1 86 ? -5.171 8.296 9.897 1.00 89.00 86 MET A N 1
ATOM 735 C CA . MET A 1 86 ? -4.199 8.922 8.988 1.00 89.00 86 MET A CA 1
ATOM 736 C C . MET A 1 86 ? -2.924 8.084 8.829 1.00 89.00 86 MET A C 1
ATOM 738 O O . MET A 1 86 ? -2.396 7.927 7.724 1.00 89.00 86 MET A O 1
ATOM 742 N N . PHE A 1 87 ? -2.426 7.521 9.930 1.00 89.56 87 PHE A N 1
ATOM 743 C CA . PHE A 1 87 ? -1.262 6.649 9.897 1.00 89.56 87 PHE A CA 1
ATOM 744 C C . PHE A 1 87 ? -1.552 5.373 9.101 1.00 89.56 87 PHE A C 1
ATOM 746 O O . PHE A 1 87 ? -0.763 4.996 8.238 1.00 89.56 87 PHE A O 1
ATOM 753 N N . ARG A 1 88 ? -2.716 4.747 9.302 1.00 89.94 88 ARG A N 1
ATOM 754 C CA . ARG A 1 88 ? -3.118 3.558 8.537 1.00 89.94 88 ARG A CA 1
ATOM 755 C C . ARG A 1 88 ? -3.306 3.838 7.050 1.00 89.94 88 ARG A C 1
ATOM 757 O O . ARG A 1 88 ? -2.844 3.035 6.249 1.00 89.94 88 ARG A O 1
ATOM 764 N N . ALA A 1 89 ? -3.880 4.981 6.680 1.00 92.44 89 ALA A N 1
ATOM 765 C CA . ALA A 1 89 ? -3.952 5.415 5.284 1.00 92.44 89 ALA A CA 1
ATOM 766 C C . ALA A 1 89 ? -2.549 5.537 4.657 1.00 92.44 89 ALA A C 1
ATOM 768 O O . ALA A 1 89 ? -2.319 5.131 3.516 1.00 92.44 89 ALA A O 1
ATOM 769 N N . SER A 1 90 ? -1.579 6.036 5.431 1.00 92.50 90 SER A N 1
ATOM 770 C CA . SER A 1 90 ? -0.182 6.148 4.997 1.00 92.50 90 SER A CA 1
ATOM 771 C C . SER A 1 90 ? 0.458 4.772 4.790 1.00 92.50 90 SER A C 1
ATOM 773 O O . SER A 1 90 ? 1.072 4.536 3.752 1.00 92.50 90 SER A O 1
ATOM 775 N N . ILE A 1 91 ? 0.272 3.842 5.735 1.00 92.44 91 ILE A N 1
ATOM 776 C CA . ILE A 1 91 ? 0.766 2.462 5.608 1.00 92.44 91 ILE A CA 1
ATOM 777 C C . ILE A 1 91 ? 0.142 1.758 4.402 1.00 92.44 91 ILE A C 1
ATOM 779 O O . ILE A 1 91 ? 0.865 1.140 3.620 1.00 92.44 91 ILE A O 1
ATOM 783 N N . PHE A 1 92 ? -1.172 1.892 4.223 1.00 93.50 92 PHE A N 1
ATOM 784 C CA . PHE A 1 92 ? -1.876 1.347 3.069 1.00 93.50 92 PHE A CA 1
ATOM 785 C C . PHE A 1 92 ? -1.262 1.861 1.756 1.00 93.50 92 PHE A C 1
ATOM 787 O O . PHE A 1 92 ? -0.908 1.073 0.884 1.00 93.50 92 PHE A O 1
ATOM 794 N N . THR A 1 93 ? -1.042 3.175 1.647 1.00 94.12 93 THR A N 1
ATOM 795 C CA . THR A 1 93 ? -0.462 3.806 0.448 1.00 94.12 93 THR A CA 1
ATOM 796 C C . THR A 1 93 ? 0.963 3.318 0.167 1.00 94.12 93 THR A C 1
ATOM 798 O O . THR A 1 93 ? 1.320 3.079 -0.986 1.00 94.12 93 THR A O 1
ATOM 801 N N . ILE A 1 94 ? 1.783 3.131 1.209 1.00 92.75 94 ILE A N 1
ATOM 802 C CA . ILE A 1 94 ? 3.139 2.572 1.080 1.00 92.75 94 ILE A CA 1
ATOM 803 C C . ILE A 1 94 ? 3.081 1.157 0.495 1.00 92.75 94 ILE A C 1
ATOM 805 O O . ILE A 1 94 ? 3.833 0.846 -0.427 1.00 92.75 94 ILE A O 1
ATOM 809 N N . LYS A 1 95 ? 2.173 0.312 0.993 1.00 92.56 95 LYS A N 1
ATOM 810 C CA . LYS A 1 95 ? 2.008 -1.056 0.488 1.00 92.56 95 LYS A CA 1
ATOM 811 C C . LYS A 1 95 ? 1.433 -1.104 -0.924 1.00 92.56 95 LYS A C 1
ATOM 813 O O . LYS A 1 95 ? 1.916 -1.886 -1.734 1.00 92.56 95 LYS A O 1
ATOM 818 N N . LEU A 1 96 ? 0.494 -0.219 -1.257 1.00 91.69 96 LEU A N 1
ATOM 819 C CA . LEU A 1 96 ? 0.032 -0.034 -2.635 1.00 91.69 96 LEU A CA 1
ATOM 820 C C . LEU A 1 96 ? 1.203 0.313 -3.572 1.00 91.69 96 LEU A C 1
ATOM 822 O O . LEU A 1 96 ? 1.334 -0.259 -4.652 1.00 91.69 96 LEU A O 1
ATOM 826 N N . GLY A 1 97 ? 2.113 1.186 -3.128 1.00 92.56 97 GLY A N 1
ATOM 827 C CA . GLY A 1 97 ? 3.366 1.454 -3.835 1.00 92.56 97 GLY A CA 1
ATOM 828 C C . GLY A 1 97 ? 4.241 0.206 -3.998 1.00 92.56 97 GLY A C 1
ATOM 829 O O . GLY A 1 97 ? 4.794 -0.015 -5.075 1.00 92.56 97 GLY A O 1
ATOM 830 N N . GLY A 1 98 ? 4.318 -0.641 -2.969 1.00 90.69 98 GLY A N 1
ATOM 831 C CA . GLY A 1 98 ? 4.967 -1.954 -3.028 1.00 90.69 98 GLY A CA 1
ATOM 832 C C . GLY A 1 98 ? 4.397 -2.850 -4.132 1.00 90.69 98 GLY A C 1
ATOM 833 O O . GLY A 1 98 ? 5.161 -3.349 -4.959 1.00 90.69 98 GLY A O 1
ATOM 834 N N . ASN A 1 99 ? 3.069 -2.962 -4.227 1.00 89.88 99 ASN A N 1
ATOM 835 C CA . ASN A 1 99 ? 2.398 -3.710 -5.297 1.00 89.88 99 ASN A CA 1
ATOM 836 C C . ASN A 1 99 ? 2.743 -3.167 -6.692 1.00 89.88 99 ASN A C 1
ATOM 838 O O . ASN A 1 99 ? 3.034 -3.939 -7.609 1.00 89.88 99 ASN A O 1
ATOM 842 N N . ASN A 1 100 ? 2.775 -1.841 -6.848 1.00 89.69 100 ASN A N 1
ATOM 843 C CA . ASN A 1 100 ? 3.147 -1.207 -8.113 1.00 89.69 100 ASN A CA 1
ATOM 844 C C . ASN A 1 100 ? 4.599 -1.534 -8.501 1.00 89.69 100 ASN A C 1
ATOM 846 O O . ASN A 1 100 ? 4.873 -1.889 -9.650 1.00 89.69 100 ASN A O 1
ATOM 850 N N . ILE A 1 101 ? 5.529 -1.482 -7.541 1.00 92.31 101 ILE A N 1
ATOM 851 C CA . ILE A 1 101 ? 6.936 -1.857 -7.753 1.00 92.31 101 ILE A CA 1
ATOM 852 C C . ILE A 1 101 ? 7.055 -3.337 -8.122 1.00 92.31 101 ILE A C 1
ATOM 854 O O . ILE A 1 101 ? 7.757 -3.668 -9.076 1.00 92.31 101 ILE A O 1
ATOM 858 N N . LYS A 1 102 ? 6.360 -4.229 -7.410 1.00 90.06 102 LYS A N 1
ATOM 859 C CA . LYS A 1 102 ? 6.338 -5.667 -7.706 1.00 90.06 102 LYS A CA 1
ATOM 860 C C . LYS A 1 102 ? 5.921 -5.919 -9.157 1.00 90.06 102 LYS A C 1
ATOM 862 O O . LYS A 1 102 ? 6.651 -6.590 -9.884 1.00 90.06 102 LYS A O 1
ATOM 867 N N . SER A 1 103 ? 4.810 -5.329 -9.602 1.00 87.38 103 SER A N 1
ATOM 868 C CA . SER A 1 103 ? 4.315 -5.471 -10.979 1.00 87.38 103 SER A CA 1
ATOM 869 C C . SER A 1 103 ? 5.352 -5.027 -12.023 1.00 87.38 103 SER A C 1
ATOM 871 O O . SER A 1 103 ? 5.621 -5.744 -12.993 1.00 87.38 103 SER A O 1
ATOM 873 N N . ILE A 1 104 ? 6.015 -3.890 -11.778 1.00 87.94 104 ILE A N 1
ATOM 874 C CA . ILE A 1 104 ? 7.106 -3.374 -12.615 1.00 87.94 104 ILE A CA 1
ATOM 875 C C . ILE A 1 104 ? 8.290 -4.348 -12.663 1.00 87.94 104 ILE A C 1
ATOM 877 O O . ILE A 1 104 ? 8.782 -4.670 -13.746 1.00 87.94 104 ILE A O 1
ATOM 881 N N . LEU A 1 105 ? 8.749 -4.843 -11.511 1.00 89.38 105 LEU A N 1
ATOM 882 C CA . LEU A 1 105 ? 9.887 -5.762 -11.434 1.00 89.38 105 LEU A CA 1
ATOM 883 C C . LEU A 1 105 ? 9.592 -7.084 -12.143 1.00 89.38 105 LEU A C 1
ATOM 885 O O . LEU A 1 105 ? 10.430 -7.588 -12.894 1.00 89.38 105 LEU A O 1
ATOM 889 N N . GLU A 1 106 ? 8.392 -7.629 -11.962 1.00 87.00 106 GLU A N 1
ATOM 890 C CA . GLU A 1 106 ? 7.968 -8.833 -12.667 1.00 87.00 106 GLU A CA 1
ATOM 891 C C . GLU A 1 106 ? 7.884 -8.615 -14.182 1.00 87.00 106 GLU A C 1
ATOM 893 O O . GLU A 1 106 ? 8.261 -9.496 -14.958 1.00 87.00 106 GLU A O 1
ATOM 898 N N . LYS A 1 107 ? 7.420 -7.442 -14.629 1.00 84.88 107 LYS A N 1
ATOM 899 C CA . LYS A 1 107 ? 7.398 -7.070 -16.048 1.00 84.88 107 LYS A CA 1
ATOM 900 C C . LYS A 1 107 ? 8.810 -6.997 -16.625 1.00 84.88 107 LYS A C 1
ATOM 902 O O . LYS A 1 107 ? 9.069 -7.659 -17.628 1.00 84.88 107 LYS A O 1
ATOM 907 N N . ILE A 1 108 ? 9.733 -6.299 -15.958 1.00 83.38 108 ILE A N 1
ATOM 908 C CA . ILE A 1 108 ? 11.154 -6.242 -16.342 1.00 83.38 108 ILE A CA 1
ATOM 909 C C . ILE A 1 108 ? 11.737 -7.656 -16.436 1.00 83.38 108 ILE A C 1
ATOM 911 O O . ILE A 1 108 ? 12.415 -7.994 -17.409 1.00 83.38 108 ILE A O 1
ATOM 915 N N . PHE A 1 109 ? 11.455 -8.507 -15.448 1.00 83.00 109 PHE A N 1
ATOM 916 C CA . PHE A 1 109 ? 11.916 -9.891 -15.433 1.00 83.00 109 PHE A CA 1
ATOM 917 C C . PHE A 1 109 ? 11.384 -10.689 -16.634 1.00 83.00 109 PHE A C 1
ATOM 919 O O . PHE A 1 109 ? 12.168 -11.327 -17.340 1.00 83.00 109 PHE A O 1
ATOM 926 N N . ARG A 1 110 ? 10.077 -10.608 -16.924 1.00 80.75 110 ARG A N 1
ATOM 927 C CA . ARG A 1 110 ? 9.449 -11.265 -18.087 1.00 80.75 110 ARG A CA 1
ATOM 928 C C . ARG A 1 110 ? 10.029 -10.771 -19.413 1.00 80.75 110 ARG A C 1
ATOM 930 O O . ARG A 1 110 ? 10.353 -11.580 -20.282 1.00 80.75 110 ARG A O 1
ATOM 937 N N . GLU A 1 111 ? 10.209 -9.463 -19.569 1.00 77.06 111 GLU A N 1
ATOM 938 C CA . GLU A 1 111 ? 10.804 -8.879 -20.773 1.00 77.06 111 GLU A CA 1
ATOM 939 C C . GLU A 1 111 ? 12.252 -9.343 -20.972 1.00 77.06 111 GLU A C 1
ATOM 941 O O . GLU A 1 111 ? 12.636 -9.714 -22.084 1.00 77.06 111 GLU A O 1
ATOM 946 N N . ASN A 1 112 ? 13.044 -9.402 -19.901 1.00 78.19 112 ASN A N 1
ATOM 947 C CA . ASN A 1 112 ? 14.418 -9.895 -19.950 1.00 78.19 112 ASN A CA 1
ATOM 948 C C . ASN A 1 112 ? 14.490 -11.390 -20.285 1.00 78.19 112 ASN A C 1
ATOM 950 O O . ASN A 1 112 ? 15.334 -11.785 -21.091 1.00 78.19 112 ASN A O 1
ATOM 954 N N . LEU A 1 113 ? 13.578 -12.212 -19.751 1.00 70.06 113 LEU A N 1
ATOM 955 C CA . LEU A 1 113 ? 13.457 -13.620 -20.135 1.00 70.06 113 LEU A CA 1
ATOM 956 C C . LEU A 1 113 ? 13.083 -13.779 -21.610 1.00 70.06 113 LEU A C 1
ATOM 958 O O . LEU A 1 113 ? 13.685 -14.598 -22.291 1.00 70.06 113 LEU A O 1
ATOM 962 N N . SER A 1 114 ? 12.150 -12.984 -22.136 1.00 59.59 114 SER A N 1
ATOM 963 C CA . SER A 1 114 ? 11.760 -13.059 -23.553 1.00 59.59 114 SER A CA 1
ATOM 964 C C . SER A 1 114 ? 12.896 -12.647 -24.506 1.00 59.59 114 SER A C 1
ATOM 966 O O . SER A 1 114 ? 13.137 -13.308 -25.518 1.00 59.59 114 SER A O 1
ATOM 968 N N . LYS A 1 115 ? 13.672 -11.615 -24.144 1.00 55.91 115 LYS A N 1
ATOM 969 C CA . LYS A 1 115 ? 14.867 -11.171 -24.884 1.00 55.91 115 LYS A CA 1
ATOM 970 C C . LYS A 1 115 ? 16.031 -12.165 -24.760 1.00 55.91 115 LYS A C 1
ATOM 972 O O . LYS A 1 115 ? 16.837 -12.269 -25.685 1.00 55.91 115 LYS A O 1
ATOM 977 N N . GLY A 1 116 ? 16.117 -12.891 -23.642 1.00 49.22 116 GLY A N 1
ATOM 978 C CA . GLY A 1 116 ? 17.075 -13.975 -23.401 1.00 49.22 116 GLY A CA 1
ATOM 979 C C . GLY A 1 116 ? 16.709 -15.283 -24.112 1.00 49.22 116 GLY A C 1
ATOM 980 O O . GLY A 1 116 ? 17.586 -15.921 -24.688 1.00 49.22 116 GLY A O 1
ATOM 981 N N . ALA A 1 117 ? 15.422 -15.636 -24.167 1.00 46.28 117 ALA A N 1
ATOM 982 C CA . ALA A 1 117 ? 14.895 -16.798 -24.885 1.00 46.28 117 ALA A CA 1
ATOM 983 C C . ALA A 1 117 ? 15.080 -16.665 -26.404 1.00 46.28 117 ALA A C 1
ATOM 985 O O . ALA A 1 117 ? 15.390 -17.642 -27.075 1.00 46.28 117 ALA A O 1
ATOM 986 N N . ALA A 1 118 ? 15.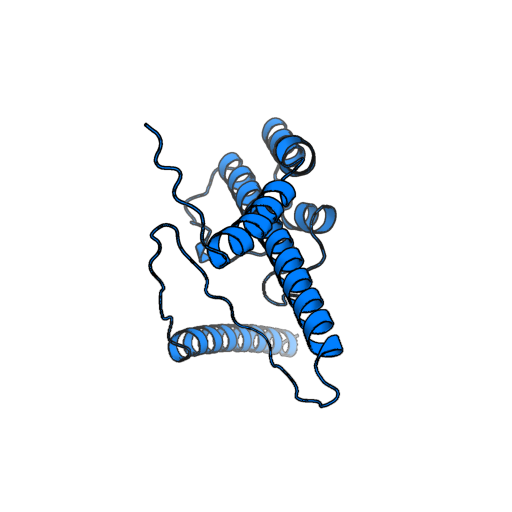011 -15.442 -26.940 1.00 49.91 118 ALA A N 1
ATOM 987 C CA . ALA A 1 118 ? 15.407 -15.159 -28.320 1.00 49.91 118 ALA A CA 1
ATOM 988 C C . ALA A 1 118 ? 16.928 -15.282 -28.564 1.00 49.91 118 ALA A C 1
ATOM 990 O O . ALA A 1 118 ? 17.368 -15.225 -29.711 1.00 49.91 118 ALA A O 1
ATOM 991 N N . LYS A 1 119 ? 17.747 -15.411 -27.506 1.00 47.91 119 LYS A N 1
ATOM 992 C CA . LYS A 1 119 ? 19.213 -15.383 -27.587 1.00 47.91 119 LYS A CA 1
ATOM 993 C C . LYS A 1 119 ? 19.951 -16.614 -27.068 1.00 47.91 119 LYS A C 1
ATOM 995 O O . LYS A 1 119 ? 21.154 -16.643 -27.311 1.00 47.91 119 LYS A O 1
ATOM 1000 N N . LYS A 1 120 ? 19.331 -17.604 -26.413 1.00 36.03 120 LYS A N 1
ATOM 1001 C CA . LYS A 1 120 ? 20.021 -18.858 -26.044 1.00 36.03 120 LYS A CA 1
ATOM 1002 C C . LYS A 1 120 ? 19.073 -19.972 -25.586 1.00 36.03 120 LYS A C 1
ATOM 1004 O O . LYS A 1 120 ? 18.554 -19.940 -24.474 1.00 36.03 120 LYS A O 1
ATOM 1009 N N . ASP A 1 121 ? 19.006 -21.033 -26.390 1.00 43.03 121 ASP A N 1
ATOM 1010 C CA . ASP A 1 121 ? 19.214 -22.379 -25.859 1.00 43.03 121 ASP A CA 1
ATOM 1011 C C . ASP A 1 121 ? 20.460 -22.352 -24.962 1.00 43.03 121 ASP A C 1
ATOM 1013 O O . ASP A 1 121 ? 21.526 -21.946 -25.421 1.00 43.03 121 ASP A O 1
ATOM 1017 N N . THR A 1 122 ? 20.300 -22.736 -23.694 1.00 38.69 122 THR A N 1
ATOM 1018 C CA . THR A 1 122 ? 21.279 -23.222 -22.694 1.00 38.69 122 THR A CA 1
ATOM 1019 C C . THR A 1 122 ? 21.031 -22.616 -21.313 1.00 38.69 122 THR A C 1
ATOM 1021 O O . THR A 1 122 ? 21.136 -21.416 -21.075 1.00 38.69 122 THR A O 1
ATOM 1024 N N . ALA A 1 123 ? 20.665 -23.514 -20.402 1.00 45.59 123 ALA A N 1
ATOM 1025 C CA . ALA A 1 123 ? 20.285 -23.285 -19.021 1.00 45.59 123 ALA A CA 1
ATOM 1026 C C . ALA A 1 123 ? 21.380 -22.624 -18.175 1.00 45.59 123 ALA A C 1
ATOM 1028 O O . ALA A 1 123 ? 22.536 -23.022 -18.266 1.00 45.59 123 ALA A O 1
ATOM 1029 N N . THR A 1 124 ? 20.996 -21.737 -17.249 1.00 34.00 124 THR A N 1
ATOM 1030 C CA . THR A 1 124 ? 21.499 -21.728 -15.861 1.00 34.00 124 THR A CA 1
ATOM 1031 C C . THR A 1 124 ? 20.527 -20.949 -14.965 1.00 34.00 124 THR A C 1
ATOM 1033 O O . THR A 1 124 ? 20.066 -19.866 -15.313 1.00 34.00 124 THR A O 1
ATOM 1036 N N . THR A 1 125 ? 20.213 -21.533 -13.813 1.00 42.22 125 THR A N 1
ATOM 1037 C CA . THR A 1 125 ? 19.401 -21.024 -12.703 1.00 42.22 125 THR A CA 1
ATOM 1038 C C . THR A 1 125 ? 19.839 -19.619 -12.262 1.00 42.22 125 THR A C 1
ATOM 1040 O O . THR A 1 125 ? 20.983 -19.442 -11.850 1.00 42.22 125 THR A O 1
ATOM 1043 N N . ILE A 1 126 ? 18.944 -18.625 -12.302 1.00 37.38 126 ILE A N 1
ATOM 1044 C CA . ILE A 1 126 ? 19.201 -17.276 -11.764 1.00 37.38 126 ILE A CA 1
ATOM 1045 C C . ILE A 1 126 ? 18.432 -17.141 -10.442 1.00 37.38 126 ILE A C 1
ATOM 1047 O O . ILE A 1 126 ? 17.206 -17.227 -10.426 1.00 37.38 126 ILE A O 1
ATOM 1051 N N . GLY A 1 127 ? 19.164 -16.997 -9.331 1.00 35.25 127 GLY A N 1
ATOM 1052 C CA . GLY A 1 127 ? 18.614 -16.762 -7.989 1.00 35.25 127 GLY A CA 1
ATOM 1053 C C . GLY A 1 127 ? 17.933 -15.388 -7.835 1.00 35.25 127 GLY A C 1
ATOM 1054 O O . GLY A 1 127 ? 18.023 -14.555 -8.738 1.00 35.25 127 GLY A O 1
ATOM 1055 N N . PRO A 1 128 ? 17.243 -15.134 -6.705 1.00 37.06 128 PRO A N 1
ATOM 1056 C CA . PRO A 1 128 ? 16.415 -13.942 -6.525 1.00 37.06 128 PRO A CA 1
ATOM 1057 C C . PRO A 1 128 ? 17.252 -12.654 -6.525 1.00 37.06 128 PRO A C 1
ATOM 1059 O O . PRO A 1 128 ? 18.240 -12.526 -5.799 1.00 37.06 128 PRO A O 1
ATOM 1062 N N . ILE A 1 129 ? 16.834 -11.699 -7.357 1.00 41.44 129 ILE A N 1
ATOM 1063 C CA . ILE A 1 129 ? 17.474 -10.398 -7.573 1.00 41.44 129 ILE A CA 1
ATOM 1064 C C . ILE A 1 129 ? 17.198 -9.500 -6.356 1.00 41.44 129 ILE A C 1
ATOM 1066 O O . ILE A 1 129 ? 16.048 -9.190 -6.058 1.00 41.44 129 ILE A O 1
ATOM 1070 N N . ARG A 1 130 ? 18.258 -9.089 -5.648 1.00 43.28 130 ARG A N 1
ATOM 1071 C CA . ARG A 1 130 ? 18.215 -8.108 -4.549 1.00 43.28 130 ARG A CA 1
ATOM 1072 C C . ARG A 1 130 ? 18.236 -6.692 -5.133 1.00 43.28 130 ARG A C 1
ATOM 1074 O O . ARG A 1 130 ? 19.190 -6.348 -5.825 1.00 43.28 130 ARG A O 1
ATOM 1081 N N . GLY A 1 131 ? 17.218 -5.881 -4.852 1.00 32.47 131 GLY A N 1
ATOM 1082 C CA . GLY A 1 131 ? 17.236 -4.434 -5.099 1.00 32.47 131 GLY A CA 1
ATOM 1083 C C . GLY A 1 131 ? 17.511 -3.659 -3.799 1.00 32.47 131 GLY A C 1
ATOM 1084 O O . GLY A 1 131 ? 17.066 -4.114 -2.744 1.00 32.47 131 GLY A O 1
ATOM 1085 N N . PRO A 1 132 ? 18.243 -2.529 -3.831 1.00 35.75 132 PRO A N 1
ATOM 1086 C CA . PRO A 1 132 ? 18.501 -1.713 -2.645 1.00 35.75 132 PRO A CA 1
ATOM 1087 C C . PRO A 1 132 ? 17.257 -0.919 -2.211 1.00 35.75 132 PRO A C 1
ATOM 1089 O O . PRO A 1 132 ? 16.468 -0.469 -3.041 1.00 35.75 132 PRO A O 1
ATOM 1092 N N . VAL A 1 133 ? 17.105 -0.717 -0.898 1.00 39.81 133 VAL A N 1
ATOM 1093 C CA . VAL A 1 133 ? 16.102 0.186 -0.308 1.00 39.81 133 VAL A CA 1
ATOM 1094 C C . VAL A 1 133 ? 16.716 1.582 -0.198 1.00 39.81 133 VAL A C 1
ATOM 1096 O O . VAL A 1 133 ? 17.746 1.755 0.450 1.00 39.81 133 VAL A O 1
ATOM 1099 N N . LEU A 1 134 ? 16.089 2.577 -0.830 1.00 33.16 134 LEU A N 1
ATOM 1100 C CA . LEU A 1 134 ? 16.535 3.974 -0.824 1.00 33.16 134 LEU A CA 1
ATOM 1101 C C . LEU A 1 134 ? 15.718 4.806 0.176 1.00 33.16 134 LEU A C 1
ATOM 1103 O O . LEU A 1 134 ? 14.489 4.742 0.181 1.00 33.16 134 LEU A O 1
ATOM 1107 N N . MET A 1 135 ? 16.397 5.629 0.982 1.00 40.12 135 MET A N 1
ATOM 1108 C CA . MET A 1 135 ? 15.782 6.698 1.780 1.00 40.12 135 MET A CA 1
ATOM 1109 C C . MET A 1 135 ? 15.992 8.076 1.128 1.00 40.12 135 MET A C 1
ATOM 1111 O O . MET A 1 135 ? 16.807 8.260 0.225 1.00 40.12 135 MET A O 1
ATOM 1115 N N . ARG A 1 136 ? 15.208 9.049 1.611 1.00 37.41 136 ARG A N 1
ATOM 1116 C CA . ARG A 1 136 ? 14.932 10.387 1.048 1.00 37.41 136 ARG A CA 1
ATOM 1117 C C . ARG A 1 136 ? 16.150 11.288 0.768 1.00 37.41 136 ARG A C 1
ATOM 1119 O O . ARG A 1 136 ? 15.978 12.308 0.110 1.00 37.41 136 ARG A O 1
ATOM 1126 N N . ASP A 1 137 ? 17.343 10.958 1.253 1.00 34.12 137 ASP A N 1
ATOM 1127 C CA . ASP A 1 137 ? 18.569 11.749 1.067 1.00 34.12 137 ASP A CA 1
ATOM 1128 C C . ASP A 1 137 ? 19.551 11.155 0.040 1.00 34.12 137 ASP A C 1
ATOM 1130 O O . ASP A 1 137 ? 20.631 11.710 -0.163 1.00 34.12 137 ASP A O 1
ATOM 1134 N N . GLY A 1 138 ? 19.180 10.060 -0.634 1.00 38.72 138 GLY A N 1
ATOM 1135 C CA . GLY A 1 138 ? 19.977 9.469 -1.713 1.00 38.72 138 GLY A CA 1
ATOM 1136 C C . GLY A 1 138 ? 21.268 8.792 -1.247 1.00 38.72 138 GLY A C 1
ATOM 1137 O O . GLY A 1 138 ? 22.128 8.504 -2.077 1.00 38.72 138 GLY A O 1
ATOM 1138 N N . LYS A 1 139 ? 21.425 8.534 0.057 1.00 37.41 139 LYS A N 1
ATOM 1139 C CA . LYS A 1 139 ? 22.553 7.761 0.584 1.00 37.41 139 LYS A CA 1
ATOM 1140 C C . LYS A 1 139 ? 22.194 6.281 0.644 1.00 37.41 139 LYS A C 1
ATOM 1142 O O . LYS A 1 139 ? 21.226 5.888 1.291 1.00 37.41 139 LYS A O 1
ATOM 1147 N N . GLU A 1 140 ? 23.002 5.460 -0.017 1.00 39.34 140 GLU A N 1
ATOM 1148 C CA . GLU A 1 140 ? 22.979 4.011 0.159 1.00 39.34 140 GLU A CA 1
ATOM 1149 C C . GLU A 1 140 ? 23.494 3.673 1.563 1.00 39.34 140 GLU A C 1
ATOM 1151 O O . GLU A 1 140 ? 24.572 4.119 1.959 1.00 39.34 140 GLU A O 1
ATOM 1156 N N . ILE A 1 141 ? 22.737 2.879 2.321 1.00 43.00 141 ILE A N 1
ATOM 1157 C CA . ILE A 1 141 ? 23.273 2.218 3.511 1.00 43.00 141 ILE A CA 1
ATOM 1158 C C . ILE A 1 141 ? 23.758 0.841 3.053 1.00 43.00 141 ILE A C 1
ATOM 1160 O O . ILE A 1 141 ? 22.931 0.021 2.644 1.00 43.00 141 ILE A O 1
ATOM 1164 N N . PRO A 1 142 ? 25.059 0.526 3.149 1.00 41.53 142 PRO A N 1
ATOM 1165 C CA . PRO A 1 142 ? 25.488 -0.855 3.171 1.00 41.53 142 PRO A CA 1
ATOM 1166 C C . PRO A 1 142 ? 25.110 -1.403 4.547 1.00 41.53 142 PRO A C 1
ATOM 1168 O O . PRO A 1 142 ? 25.918 -1.385 5.470 1.00 41.53 142 PRO A O 1
ATOM 1171 N N . ILE A 1 143 ? 23.857 -1.837 4.715 1.00 44.25 143 ILE A N 1
ATOM 1172 C CA . ILE A 1 143 ? 23.510 -2.665 5.871 1.00 44.25 143 ILE A CA 1
ATOM 1173 C C . ILE A 1 143 ? 24.246 -3.974 5.629 1.00 44.25 143 ILE A C 1
ATOM 1175 O O . ILE A 1 143 ? 23.952 -4.708 4.682 1.00 44.25 143 ILE A O 1
ATOM 1179 N N . GLY A 1 144 ? 25.288 -4.206 6.424 1.00 45.09 144 GLY A N 1
ATOM 1180 C CA . GLY A 1 144 ? 26.060 -5.428 6.338 1.00 45.09 144 GLY A CA 1
ATOM 1181 C C . GLY A 1 144 ? 25.117 -6.609 6.531 1.00 45.09 144 GLY A C 1
ATOM 1182 O O . GLY A 1 144 ? 24.350 -6.644 7.488 1.00 45.09 144 GLY A O 1
ATOM 1183 N N . TRP A 1 145 ? 25.192 -7.590 5.633 1.00 44.28 145 TRP A N 1
ATOM 1184 C CA . TRP A 1 145 ? 24.485 -8.874 5.727 1.00 44.28 145 TRP A CA 1
ATOM 1185 C C . TRP A 1 145 ? 24.544 -9.490 7.137 1.00 44.28 145 TRP A C 1
ATOM 1187 O O . TRP A 1 145 ? 23.596 -10.134 7.578 1.00 44.28 145 TRP A O 1
ATOM 1197 N N . GLU A 1 146 ? 25.633 -9.247 7.864 1.00 45.91 146 GLU A N 1
ATOM 1198 C CA . GLU A 1 146 ? 25.844 -9.688 9.241 1.00 45.91 146 GLU A CA 1
ATOM 1199 C C . GLU A 1 146 ? 24.980 -8.952 10.281 1.00 45.91 146 GLU A C 1
ATOM 1201 O O . GLU A 1 146 ? 24.553 -9.585 11.241 1.00 45.91 146 GLU A O 1
ATOM 1206 N N . GLU A 1 147 ? 24.653 -7.671 10.091 1.00 49.81 147 GLU A N 1
ATOM 1207 C CA . GLU A 1 147 ? 23.753 -6.915 10.979 1.00 49.81 147 GLU A CA 1
ATOM 1208 C C . GLU A 1 147 ? 22.287 -7.301 10.750 1.00 49.81 147 GLU A C 1
ATOM 1210 O O . GLU A 1 147 ? 21.541 -7.499 11.708 1.00 49.81 147 GLU A O 1
ATOM 1215 N N . GLU A 1 148 ? 21.887 -7.504 9.491 1.00 49.66 148 GLU A N 1
ATOM 1216 C CA . GLU A 1 148 ? 20.547 -7.995 9.144 1.00 49.66 148 GLU A CA 1
ATOM 1217 C C . GLU A 1 148 ? 20.336 -9.436 9.629 1.00 49.66 148 GLU A C 1
ATOM 1219 O O . GLU A 1 148 ? 19.318 -9.746 10.247 1.00 49.66 148 GLU A O 1
ATOM 1224 N N . LYS A 1 149 ? 21.326 -10.318 9.433 1.00 50.66 149 L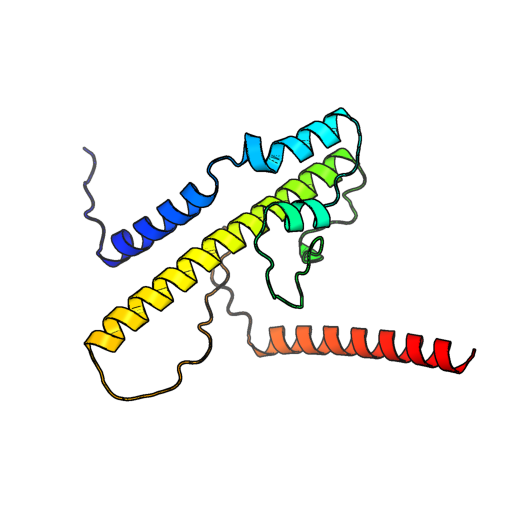YS A N 1
ATOM 1225 C CA . LYS A 1 149 ? 21.325 -11.659 10.032 1.00 50.66 149 LYS A CA 1
ATOM 1226 C C . LYS A 1 149 ? 21.215 -11.597 11.545 1.00 50.66 149 LYS A C 1
ATOM 1228 O O . LYS A 1 149 ? 20.466 -12.385 12.106 1.00 50.66 149 LYS A O 1
ATOM 1233 N N . LYS A 1 150 ? 21.958 -10.702 12.199 1.00 63.62 150 LYS A N 1
ATOM 1234 C CA . LYS A 1 150 ? 21.936 -10.575 13.656 1.00 63.62 150 LYS A CA 1
ATOM 1235 C C . LYS A 1 150 ? 20.549 -10.172 14.150 1.00 63.62 150 LYS A C 1
ATOM 1237 O O . LYS A 1 150 ? 20.021 -10.841 15.027 1.00 63.62 150 LYS A O 1
ATOM 1242 N N . LEU A 1 151 ? 19.920 -9.188 13.509 1.00 53.12 151 LEU A N 1
ATOM 1243 C CA . LEU A 1 151 ? 18.535 -8.802 13.793 1.00 53.12 151 LEU A CA 1
ATOM 1244 C C . LEU A 1 151 ? 17.549 -9.949 13.531 1.00 53.12 151 LEU A C 1
ATOM 1246 O O . LEU A 1 151 ? 16.661 -10.187 14.340 1.00 53.12 151 LEU A O 1
ATOM 1250 N N . LEU A 1 152 ? 17.709 -10.693 12.431 1.00 56.41 152 LEU A N 1
ATOM 1251 C CA . LEU A 1 152 ? 16.870 -11.856 12.110 1.00 56.41 152 LEU A CA 1
ATOM 1252 C C . LEU A 1 152 ? 17.046 -13.011 13.102 1.00 56.41 152 LEU A C 1
ATOM 1254 O O . LEU A 1 152 ? 16.089 -13.740 13.353 1.00 56.41 152 LEU A O 1
ATOM 1258 N N . ILE A 1 153 ? 18.256 -13.206 13.625 1.00 65.38 153 ILE A N 1
ATOM 1259 C CA . ILE A 1 153 ? 18.557 -14.199 14.659 1.00 65.38 153 ILE A CA 1
ATOM 1260 C C . ILE A 1 153 ? 17.920 -13.759 15.978 1.00 65.38 153 ILE A C 1
ATOM 1262 O O . ILE A 1 153 ? 17.131 -14.516 16.528 1.00 65.38 153 ILE A O 1
ATOM 1266 N N . GLU A 1 154 ? 18.140 -12.513 16.409 1.00 64.38 154 GLU A N 1
ATOM 1267 C CA . GLU A 1 154 ? 17.535 -11.956 17.628 1.00 64.38 154 GLU A CA 1
ATOM 1268 C C . GLU A 1 154 ? 15.997 -12.036 17.587 1.00 64.38 154 GLU A C 1
ATOM 1270 O O . GLU A 1 154 ? 15.367 -12.450 18.559 1.00 64.38 154 GLU A O 1
ATOM 1275 N N . LEU A 1 155 ? 15.374 -11.730 16.442 1.00 54.62 155 LEU A N 1
ATOM 1276 C CA . LEU A 1 155 ? 13.919 -11.821 16.281 1.00 54.62 155 LEU A CA 1
ATOM 1277 C C . LEU A 1 155 ? 13.403 -13.269 16.353 1.00 54.62 155 LEU A C 1
ATOM 1279 O O . LEU A 1 155 ? 12.309 -13.520 16.863 1.00 54.62 155 LEU A O 1
ATOM 1283 N N . LYS A 1 156 ? 14.172 -14.227 15.818 1.00 69.44 156 LYS A N 1
ATOM 1284 C CA . LYS A 1 156 ? 13.842 -15.656 15.889 1.00 69.44 156 LYS A CA 1
ATOM 1285 C C . LYS A 1 156 ? 13.998 -16.195 17.304 1.00 69.44 156 LYS A C 1
ATOM 1287 O O . LYS A 1 156 ? 13.140 -16.964 17.719 1.00 69.44 156 LYS A O 1
ATOM 1292 N N . ASP A 1 157 ? 15.023 -15.769 18.033 1.00 76.31 157 ASP A N 1
ATOM 1293 C CA . ASP A 1 157 ? 15.255 -16.184 19.418 1.00 76.31 157 ASP A CA 1
ATOM 1294 C C . ASP A 1 157 ? 14.120 -15.704 20.333 1.00 76.31 157 ASP A C 1
ATOM 1296 O O . ASP A 1 157 ? 13.599 -16.484 21.130 1.00 76.31 157 ASP A O 1
ATOM 1300 N N . VAL A 1 158 ? 13.643 -14.466 20.142 1.00 77.25 158 VAL A N 1
ATOM 1301 C CA . VAL A 1 158 ? 12.445 -13.957 20.835 1.00 77.25 158 VAL A CA 1
ATOM 1302 C C . VAL A 1 158 ? 11.218 -14.814 20.513 1.00 77.25 158 VAL A C 1
ATOM 1304 O O . VAL A 1 158 ? 10.500 -15.232 21.419 1.00 77.25 158 VAL A O 1
ATOM 1307 N N . ARG A 1 159 ? 10.992 -15.142 19.233 1.00 76.31 159 ARG A N 1
ATOM 1308 C CA . ARG A 1 159 ? 9.844 -15.965 18.826 1.00 76.31 159 ARG A CA 1
ATOM 1309 C C . ARG A 1 159 ? 9.913 -17.394 19.370 1.00 76.31 159 ARG A C 1
ATOM 1311 O O . ARG A 1 159 ? 8.874 -17.968 19.688 1.00 76.31 159 ARG A O 1
ATOM 1318 N N . ILE A 1 160 ? 11.108 -17.977 19.444 1.00 82.19 160 ILE A N 1
ATOM 1319 C CA . ILE A 1 160 ? 11.326 -19.301 20.035 1.00 82.19 160 ILE A CA 1
ATOM 1320 C C . ILE A 1 160 ? 10.964 -19.260 21.519 1.00 82.19 160 ILE A C 1
ATOM 1322 O O . ILE A 1 160 ? 10.184 -20.098 21.956 1.00 82.19 160 ILE A O 1
ATOM 1326 N N . HIS A 1 161 ? 11.424 -18.246 22.252 1.00 79.94 161 HIS A N 1
ATOM 1327 C CA . HIS A 1 161 ? 11.113 -18.093 23.672 1.00 79.94 161 HIS A CA 1
ATOM 1328 C C . HIS A 1 161 ? 9.604 -17.945 23.934 1.00 79.94 161 HIS A C 1
ATOM 1330 O O . HIS A 1 161 ? 9.055 -18.626 24.794 1.00 79.94 161 HIS A O 1
ATOM 1336 N N . GLU A 1 162 ? 8.905 -17.111 23.157 1.00 77.81 162 GLU A N 1
ATOM 1337 C CA . GLU A 1 162 ? 7.442 -16.970 23.258 1.00 77.81 162 GLU A CA 1
ATOM 1338 C C . GLU A 1 162 ? 6.711 -18.302 23.028 1.00 77.81 162 GLU A C 1
ATOM 1340 O O . GLU A 1 162 ? 5.761 -18.636 23.737 1.00 77.81 162 GLU A O 1
ATOM 1345 N N . LEU A 1 163 ? 7.152 -19.077 22.032 1.00 78.19 163 LEU A N 1
ATOM 1346 C CA . LEU A 1 163 ? 6.567 -20.379 21.714 1.00 78.19 163 LEU A CA 1
ATOM 1347 C C . LEU A 1 163 ? 6.875 -21.427 22.789 1.00 78.19 163 LEU A C 1
ATOM 1349 O O . LEU A 1 163 ? 6.029 -22.272 23.074 1.00 78.19 163 LEU A O 1
ATOM 1353 N N . GLU A 1 164 ? 8.061 -21.387 23.393 1.00 84.12 164 GLU A N 1
ATOM 1354 C CA . GLU A 1 164 ? 8.434 -22.258 24.510 1.00 84.12 164 GLU A CA 1
ATOM 1355 C C . GLU A 1 164 ? 7.576 -21.976 25.750 1.00 84.12 164 GLU A C 1
ATOM 1357 O O . GLU A 1 164 ? 7.071 -22.916 26.369 1.00 84.12 164 GLU A O 1
ATOM 1362 N N . GLU A 1 165 ? 7.336 -20.702 26.072 1.00 82.38 165 GLU A N 1
ATOM 1363 C CA . GLU A 1 165 ? 6.425 -20.299 27.149 1.00 82.38 165 GLU A CA 1
ATOM 1364 C C . GLU A 1 165 ? 4.983 -20.747 26.878 1.00 82.38 165 GLU A C 1
ATOM 1366 O O . GLU A 1 165 ? 4.315 -21.276 27.772 1.00 82.38 165 GLU A O 1
ATOM 1371 N N . GLU A 1 166 ? 4.505 -20.587 25.642 1.00 81.94 166 GLU A N 1
ATOM 1372 C CA . GLU A 1 166 ? 3.171 -21.028 25.232 1.00 81.94 166 GLU A CA 1
ATOM 1373 C C . GLU A 1 166 ? 3.029 -22.554 25.361 1.00 81.94 166 GLU A C 1
ATOM 1375 O O . GLU A 1 166 ? 2.061 -23.047 25.946 1.00 81.94 166 GLU A O 1
ATOM 1380 N N . VAL A 1 167 ? 4.025 -23.317 24.905 1.00 82.69 167 VAL A N 1
ATOM 1381 C CA . VAL A 1 167 ? 4.055 -24.781 25.030 1.00 82.69 167 VAL A CA 1
ATOM 1382 C C . VAL A 1 167 ? 4.084 -25.226 26.496 1.00 82.69 167 VAL A C 1
ATOM 1384 O O . VAL A 1 167 ? 3.375 -26.167 26.857 1.00 82.69 167 VAL A O 1
ATOM 1387 N N . GLU A 1 168 ? 4.853 -24.567 27.363 1.00 80.62 168 GLU A N 1
ATOM 1388 C CA . GLU A 1 168 ? 4.872 -24.875 28.799 1.00 80.62 168 GLU A CA 1
ATOM 1389 C C . GLU A 1 168 ? 3.539 -24.559 29.487 1.00 80.62 168 GLU A C 1
ATOM 1391 O O . GLU A 1 168 ? 3.076 -25.330 30.331 1.00 80.62 168 GLU A O 1
ATOM 1396 N N . LEU A 1 169 ? 2.866 -23.476 29.093 1.00 75.38 169 LEU A N 1
ATOM 1397 C CA . LEU A 1 169 ? 1.511 -23.173 29.556 1.00 75.38 169 LEU A CA 1
ATOM 1398 C C . LEU A 1 169 ? 0.496 -24.230 29.101 1.00 75.38 169 LEU A C 1
ATOM 1400 O O . LEU A 1 169 ? -0.403 -24.578 29.869 1.00 75.38 169 LEU A O 1
ATOM 1404 N N . PHE A 1 170 ? 0.648 -24.770 27.890 1.00 72.69 170 PHE A N 1
ATOM 1405 C CA . PHE A 1 170 ? -0.196 -25.855 27.387 1.00 72.69 170 PHE A CA 1
ATOM 1406 C C . PHE A 1 170 ? 0.054 -27.192 28.090 1.00 72.69 170 PHE A C 1
ATOM 1408 O O . PHE A 1 170 ? -0.904 -27.916 28.332 1.00 72.69 170 PHE A O 1
ATOM 1415 N N . LYS A 1 171 ? 1.297 -27.515 28.468 1.00 74.56 171 LYS A N 1
ATOM 1416 C CA . LYS A 1 171 ? 1.623 -28.752 29.207 1.00 74.56 171 LYS A CA 1
ATOM 1417 C C . LYS A 1 171 ? 1.145 -28.754 30.663 1.00 74.56 171 LYS A C 1
ATOM 1419 O O . LYS A 1 171 ? 1.091 -29.814 31.280 1.00 74.56 171 LYS A O 1
ATOM 1424 N N . ARG A 1 172 ? 0.870 -27.578 31.236 1.00 67.88 172 ARG A N 1
ATOM 1425 C CA . ARG A 1 172 ? 0.384 -27.415 32.619 1.00 67.88 172 ARG A CA 1
ATOM 1426 C C . ARG A 1 172 ? -1.145 -27.449 32.743 1.00 67.88 172 ARG A C 1
ATOM 1428 O O . ARG A 1 172 ? -1.646 -27.346 33.862 1.00 67.88 172 ARG A O 1
ATOM 1435 N N . LYS A 1 173 ? -1.866 -27.560 31.626 1.00 51.50 173 LYS A N 1
ATOM 1436 C CA . LYS A 1 173 ? -3.309 -27.831 31.572 1.00 51.50 173 LYS A CA 1
ATOM 1437 C C . LYS A 1 173 ? -3.558 -29.310 31.318 1.00 51.50 173 LYS A C 1
ATOM 1439 O O . LYS A 1 173 ? -4.585 -29.795 31.835 1.00 51.50 173 LYS A O 1
#